Protein AF-A0A0C9VR27-F1 (afdb_monomer)

Secondary structure (DSSP, 8-state):
-B-TTS-TTTTTSGGGB-------SSSPPPHHHHHHHHHHHHHHHHHHHHH----S--SS-TT-

Solvent-accessible surface area (backbone atoms only — not comparable to full-atom values): 4215 Å² total; per-residue (Å²): 88,62,42,80,91,47,60,80,93,50,21,78,40,76,92,42,48,48,87,87,78,82,85,70,74,95,58,84,71,52,77,68,56,48,47,64,71,44,42,65,59,48,63,67,45,44,56,44,71,76,74,51,76,89,72,78,49,45,95,92,32,73,89,82

pLDDT: mean 92.84, std 3.38, range [81.0, 97.38]

Mean predicted aligned error: 5.36 Å

Sequence (64 aa):
MALLNLPPSLRYKVENLYVVGVIPGPREPSLEEINHFLRPLIDFFLPAWKNGTWFTKTVQHPEG

Radius of gyration: 17.1 Å; Cα contacts (8 Å, |Δi|>4): 30; chains: 1; bounding box: 34×20×41 Å

Foldseek 3Di:
DFDPPDDPVCGPDPVRDDDPDDQDDDDDDD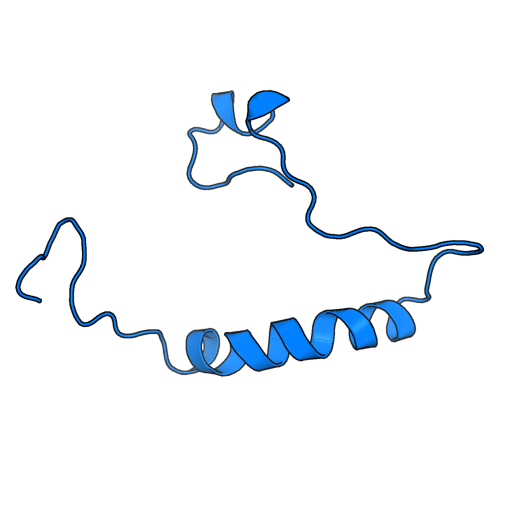PVRVCVVCVVVCVVCVCCVPPNDDDCADPVGRRD

Organism: NCBI:txid994086

Structure (mmCIF, N/CA/C/O backbone):
data_AF-A0A0C9VR27-F1
#
_entry.id   AF-A0A0C9VR27-F1
#
loop_
_atom_site.group_PDB
_atom_site.id
_atom_site.type_symbol
_atom_site.label_atom_id
_atom_site.label_alt_id
_atom_site.label_comp_id
_atom_site.label_asym_id
_atom_site.label_entity_id
_atom_site.label_seq_id
_atom_site.pdbx_PDB_ins_code
_atom_site.Cartn_x
_atom_site.Cartn_y
_atom_site.Cartn_z
_atom_site.occupancy
_atom_site.B_iso_or_equiv
_atom_site.auth_seq_id
_atom_site.auth_comp_id
_atom_site.auth_asym_id
_atom_site.auth_atom_id
_atom_site.pdbx_PDB_model_num
ATOM 1 N N . MET A 1 1 ? -8.427 2.952 -2.620 1.00 89.31 1 MET A N 1
ATOM 2 C CA . MET A 1 1 ? -7.268 3.724 -3.124 1.00 89.31 1 MET A CA 1
ATOM 3 C C . MET A 1 1 ? -7.369 3.832 -4.637 1.00 89.31 1 MET A C 1
ATOM 5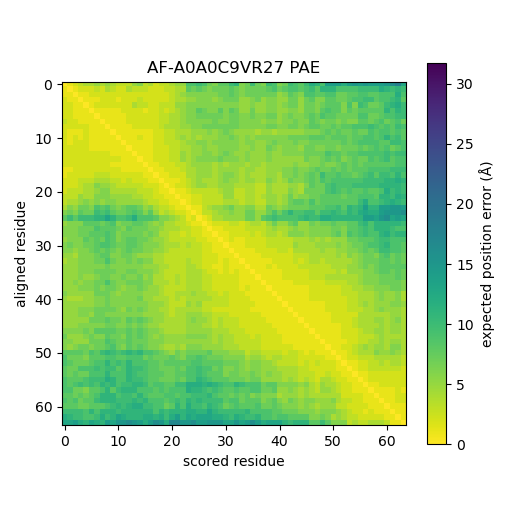 O O . MET A 1 1 ? -7.969 2.954 -5.246 1.00 89.31 1 MET A O 1
ATOM 9 N N . ALA A 1 2 ? -6.858 4.914 -5.223 1.00 93.75 2 ALA A N 1
ATOM 10 C CA . ALA A 1 2 ? -6.904 5.140 -6.667 1.00 93.75 2 ALA A CA 1
ATOM 11 C C . ALA A 1 2 ? -5.674 4.548 -7.375 1.00 93.75 2 ALA A C 1
ATOM 13 O O . ALA A 1 2 ? -4.578 4.514 -6.808 1.00 93.75 2 ALA A O 1
ATOM 14 N N . LEU A 1 3 ? -5.838 4.105 -8.623 1.00 93.31 3 LEU A N 1
ATOM 15 C CA . LEU A 1 3 ? -4.735 3.629 -9.464 1.00 93.31 3 LEU A CA 1
ATOM 16 C C . LEU A 1 3 ? -3.982 4.812 -10.082 1.00 93.31 3 LEU A C 1
ATOM 18 O O . LEU A 1 3 ? -4.401 5.375 -11.092 1.00 93.31 3 LEU A O 1
ATOM 22 N N . LEU A 1 4 ? -2.847 5.188 -9.490 1.00 93.56 4 LEU A N 1
ATOM 23 C CA . LEU A 1 4 ? -2.081 6.368 -9.918 1.00 93.56 4 LEU A CA 1
ATOM 24 C C . LEU A 1 4 ? -1.454 6.235 -11.315 1.00 93.56 4 LEU A C 1
ATOM 26 O O . LEU A 1 4 ? -1.166 7.252 -11.945 1.00 93.56 4 LEU A O 1
ATOM 30 N N . ASN A 1 5 ? -1.333 5.004 -11.819 1.00 93.38 5 ASN A N 1
ATOM 31 C CA . ASN A 1 5 ? -0.861 4.703 -13.173 1.00 93.38 5 ASN A CA 1
ATOM 32 C C . ASN A 1 5 ? -1.860 5.117 -14.270 1.00 93.38 5 ASN A C 1
ATOM 34 O O . ASN A 1 5 ? -1.495 5.162 -15.440 1.00 93.38 5 ASN A O 1
ATOM 38 N N . LEU A 1 6 ? -3.116 5.415 -13.918 1.00 95.50 6 LEU A N 1
ATOM 39 C CA . LEU A 1 6 ? -4.129 5.859 -14.873 1.00 95.50 6 LEU A CA 1
ATOM 40 C C . LEU A 1 6 ? -4.119 7.392 -15.047 1.00 95.50 6 LEU A C 1
ATOM 42 O O . LEU A 1 6 ? -3.759 8.121 -14.111 1.00 95.50 6 LEU A O 1
ATOM 46 N N . PRO A 1 7 ? -4.587 7.909 -16.201 1.00 97.06 7 PRO A N 1
ATOM 47 C CA . PRO A 1 7 ? -4.888 9.328 -16.382 1.00 97.06 7 PRO A CA 1
ATOM 48 C C . PRO A 1 7 ? -5.805 9.875 -15.273 1.00 97.06 7 PR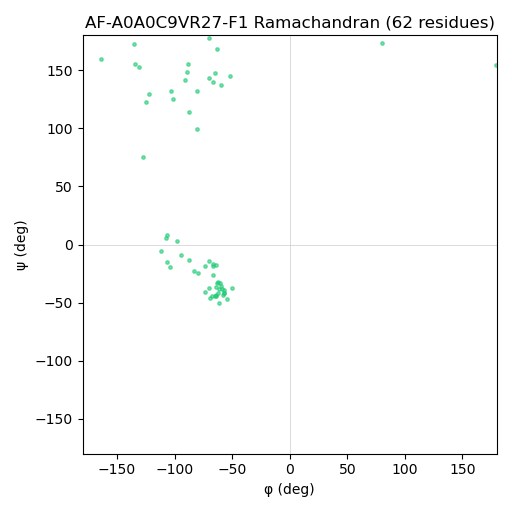O A C 1
ATOM 50 O O . PRO A 1 7 ? -6.710 9.154 -14.843 1.00 97.06 7 PRO A O 1
ATOM 53 N N . PRO A 1 8 ? -5.647 11.144 -14.836 1.00 96.00 8 PRO A N 1
ATOM 54 C CA . PRO A 1 8 ? -6.421 11.718 -13.728 1.00 96.00 8 PRO A CA 1
ATOM 55 C C . PRO A 1 8 ? -7.941 11.534 -13.834 1.00 96.00 8 PRO A C 1
ATOM 57 O O . PRO A 1 8 ? -8.588 11.244 -12.831 1.00 96.00 8 PRO A O 1
ATOM 60 N N . SER A 1 9 ? -8.499 11.615 -15.046 1.00 96.88 9 SER A N 1
ATOM 61 C CA . SER A 1 9 ? -9.934 11.441 -15.321 1.00 96.88 9 SER A CA 1
ATOM 62 C C . SER A 1 9 ? -10.466 10.021 -15.078 1.00 96.88 9 SER A C 1
ATOM 64 O O . SER A 1 9 ? -11.677 9.830 -14.988 1.00 96.88 9 SER A O 1
ATOM 66 N N . LEU A 1 10 ? -9.590 9.015 -14.979 1.00 97.38 10 LEU A N 1
ATOM 67 C CA . LEU A 1 10 ? -9.964 7.608 -14.799 1.00 97.38 10 LEU A CA 1
ATOM 68 C C . LEU A 1 10 ? -9.746 7.096 -13.367 1.00 97.38 10 LEU A C 1
ATOM 70 O O . LEU A 1 10 ? -10.341 6.089 -12.989 1.00 97.38 10 LEU A O 1
ATOM 74 N N . ARG A 1 11 ? -8.921 7.780 -12.564 1.00 96.06 11 ARG A N 1
ATOM 75 C CA . ARG A 1 11 ? -8.429 7.308 -11.253 1.00 96.06 11 ARG A CA 1
ATOM 76 C C . ARG A 1 11 ? -9.515 7.032 -10.214 1.00 96.06 11 ARG A C 1
ATOM 78 O O . ARG A 1 11 ? -9.337 6.155 -9.378 1.00 96.06 11 ARG A O 1
ATOM 85 N N . TYR A 1 12 ? -10.599 7.800 -10.257 1.00 95.25 12 TYR A N 1
ATOM 86 C CA . TYR A 1 12 ? -11.673 7.763 -9.258 1.00 95.25 12 TYR A CA 1
ATOM 87 C C . TYR A 1 12 ? -12.952 7.100 -9.768 1.00 95.25 12 TYR A C 1
ATOM 89 O O . TYR A 1 12 ? -13.975 7.137 -9.088 1.00 95.25 12 TYR A O 1
ATOM 97 N N . LYS A 1 13 ? -12.908 6.489 -10.958 1.00 96.00 13 LYS A N 1
ATOM 98 C CA . LYS A 1 13 ? -14.007 5.639 -11.408 1.00 96.00 13 LYS A CA 1
ATOM 99 C C . LYS A 1 13 ? -14.076 4.398 -10.522 1.00 96.00 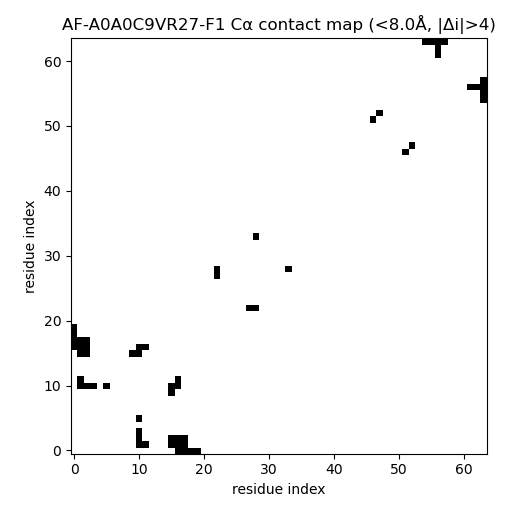13 LYS A C 1
ATOM 101 O O . LYS A 1 13 ? -13.033 3.861 -10.151 1.00 96.00 13 LYS A O 1
ATOM 106 N N . VAL A 1 14 ? -15.285 3.960 -10.179 1.00 94.81 14 VAL A N 1
ATOM 107 C CA . VAL A 1 14 ? -15.517 2.876 -9.209 1.00 94.81 14 VAL A CA 1
ATOM 108 C C . VAL A 1 14 ? -14.800 1.592 -9.626 1.00 94.81 14 VAL A C 1
ATOM 110 O O . VAL A 1 14 ? -14.188 0.939 -8.787 1.00 94.81 14 VAL A O 1
ATOM 113 N N . GLU A 1 15 ? -14.787 1.283 -10.922 1.00 94.88 15 GLU A N 1
ATOM 114 C CA . GLU A 1 15 ? -14.097 0.125 -11.497 1.00 94.88 15 GLU A CA 1
ATOM 115 C C . GLU A 1 15 ? -12.563 0.158 -11.353 1.00 94.88 15 GLU A C 1
ATOM 117 O O . GLU A 1 15 ? -11.916 -0.878 -11.465 1.00 94.88 15 GLU A O 1
ATOM 122 N N . ASN A 1 16 ? -11.978 1.329 -11.078 1.00 95.25 16 ASN A N 1
ATOM 123 C CA . ASN A 1 16 ? -10.532 1.533 -10.928 1.00 95.25 16 ASN A CA 1
ATOM 124 C C . ASN A 1 16 ? -10.107 1.762 -9.468 1.00 95.25 16 ASN A C 1
ATOM 126 O O . ASN A 1 16 ? -8.943 2.081 -9.200 1.00 95.25 16 ASN A O 1
ATOM 130 N N . LEU A 1 17 ? -11.035 1.637 -8.517 1.00 94.62 17 LEU A N 1
ATOM 131 C CA . LEU A 1 17 ? -10.736 1.695 -7.092 1.00 94.62 17 LEU A CA 1
ATOM 132 C C . LEU A 1 17 ? -10.456 0.291 -6.557 1.00 94.62 17 LEU A C 1
ATOM 134 O O . LEU A 1 17 ? -11.127 -0.673 -6.904 1.00 94.62 17 LEU A O 1
ATOM 138 N N . TYR A 1 18 ? -9.482 0.190 -5.656 1.00 92.25 18 TYR A N 1
ATOM 139 C CA . TYR A 1 18 ? -9.148 -1.064 -4.980 1.00 92.25 18 TYR A CA 1
ATOM 140 C C . TYR A 1 18 ? -9.038 -0.879 -3.467 1.00 92.25 18 TYR A C 1
ATOM 142 O O . TYR A 1 18 ? -8.739 0.214 -2.962 1.00 92.25 18 TYR A O 1
ATOM 150 N N . VAL A 1 19 ? -9.297 -1.967 -2.744 1.00 91.06 19 VAL A N 1
ATOM 151 C CA . VAL A 1 19 ? -9.170 -2.045 -1.286 1.00 91.06 19 VAL A CA 1
ATOM 152 C C . VAL A 1 19 ? -7.701 -2.265 -0.930 1.00 91.06 19 VAL A C 1
ATOM 154 O O . VAL A 1 19 ? -7.042 -3.115 -1.517 1.00 91.06 19 VAL A O 1
ATOM 157 N N . VAL A 1 20 ? -7.186 -1.484 0.022 1.00 87.19 20 VAL A N 1
ATOM 158 C CA . VAL A 1 20 ? -5.775 -1.546 0.468 1.00 87.19 20 VAL A CA 1
ATOM 159 C C . VAL A 1 20 ? -5.598 -2.180 1.839 1.00 87.19 20 VAL A C 1
ATOM 161 O O . VAL A 1 20 ? -4.493 -2.543 2.219 1.00 87.19 20 VAL A O 1
ATOM 164 N N . GLY A 1 21 ? -6.689 -2.307 2.584 1.00 86.44 21 GLY A N 1
ATOM 165 C CA . GLY A 1 21 ? -6.710 -2.870 3.918 1.00 86.44 21 GLY A CA 1
ATOM 166 C C . GLY A 1 21 ? -8.127 -2.829 4.465 1.00 86.44 21 GLY A C 1
ATOM 167 O O . GLY A 1 21 ? -8.942 -2.004 4.046 1.00 86.44 21 GLY A O 1
ATOM 168 N N . VAL A 1 22 ? -8.412 -3.740 5.386 1.00 87.69 22 VAL A N 1
ATOM 169 C CA . VAL A 1 22 ? -9.661 -3.784 6.143 1.00 87.69 22 VAL A CA 1
ATOM 170 C C . VAL A 1 22 ? -9.267 -3.781 7.608 1.00 87.69 22 VAL A C 1
ATOM 172 O O . VAL A 1 22 ? -8.496 -4.634 8.038 1.00 87.69 22 VAL A O 1
ATOM 175 N N . ILE A 1 23 ? -9.768 -2.803 8.356 1.00 86.75 23 ILE A N 1
ATOM 176 C CA . ILE A 1 23 ? -9.552 -2.725 9.797 1.00 86.75 23 ILE A CA 1
ATOM 177 C C . ILE A 1 23 ? -10.658 -3.550 10.465 1.00 86.75 23 ILE A C 1
ATOM 179 O O . ILE A 1 23 ? -11.830 -3.184 10.339 1.00 86.75 23 ILE A O 1
ATOM 183 N N . PRO A 1 24 ? -10.332 -4.669 11.136 1.00 81.00 24 PRO A N 1
ATOM 184 C CA . PRO A 1 24 ? -11.334 -5.436 11.861 1.00 81.00 24 PRO A CA 1
ATOM 185 C C . PRO A 1 24 ? -11.807 -4.659 13.098 1.00 81.00 24 PRO A C 1
ATOM 187 O O . PRO A 1 24 ? -11.026 -3.971 13.751 1.00 81.00 24 PRO A O 1
ATOM 190 N N . GLY A 1 25 ? -13.098 -4.776 13.418 1.00 85.19 25 GLY A N 1
ATOM 191 C CA . GLY A 1 25 ? -13.674 -4.221 14.646 1.00 85.19 25 GLY A CA 1
ATOM 192 C C . GLY A 1 25 ? -13.209 -4.960 15.914 1.00 85.19 25 GLY A C 1
ATOM 193 O O . GLY A 1 25 ? -12.491 -5.957 15.818 1.00 85.19 25 GLY A O 1
ATOM 194 N N . PRO A 1 26 ? -13.636 -4.516 17.114 1.00 90.50 26 PRO A N 1
ATOM 195 C CA . PRO A 1 26 ? -14.802 -3.657 17.376 1.00 90.50 26 PRO A CA 1
ATOM 196 C C . PRO A 1 26 ? -14.520 -2.148 17.474 1.00 90.50 26 PRO A C 1
ATOM 198 O O . PRO A 1 26 ? -15.465 -1.366 17.532 1.00 90.50 26 PRO A O 1
ATOM 201 N N . ARG A 1 27 ? -13.254 -1.721 17.505 1.00 91.56 27 ARG A N 1
ATOM 202 C CA . ARG A 1 27 ? -12.855 -0.307 17.565 1.00 91.56 27 ARG A CA 1
ATOM 203 C C . ARG A 1 27 ? -11.745 -0.057 16.557 1.00 91.56 27 ARG A C 1
ATOM 205 O O . ARG A 1 27 ? -11.010 -0.975 16.210 1.00 91.56 27 ARG A O 1
ATOM 212 N N . GLU A 1 28 ? -11.616 1.187 16.119 1.00 89.75 28 GLU A N 1
ATOM 213 C CA . GLU A 1 28 ? -10.448 1.610 15.360 1.00 89.75 28 GLU A CA 1
ATOM 214 C C . GLU A 1 28 ? -9.145 1.417 16.170 1.00 89.75 28 GLU A C 1
ATOM 216 O O . GLU A 1 28 ? -9.111 1.7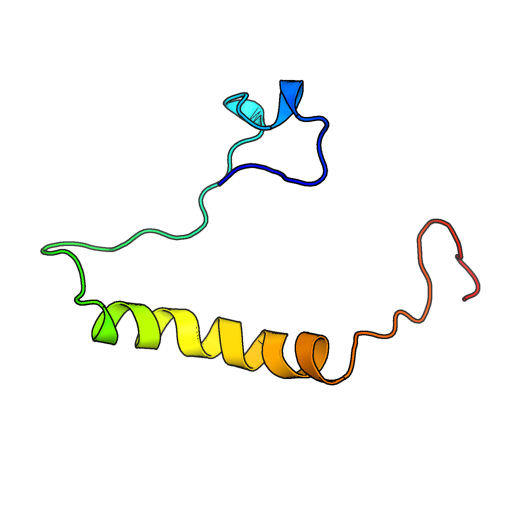16 17.371 1.00 89.75 28 GLU A O 1
ATOM 221 N N . PRO A 1 29 ? -8.076 0.905 15.539 1.00 90.69 29 PRO A N 1
ATOM 222 C CA . PRO A 1 29 ? -6.751 0.846 16.135 1.00 90.69 29 PRO A CA 1
ATOM 223 C C . PRO A 1 29 ? -6.207 2.263 16.360 1.00 90.69 29 PRO A C 1
ATOM 225 O O . PRO A 1 29 ? -6.489 3.179 15.586 1.00 90.69 29 PRO A O 1
ATOM 228 N N . SER A 1 30 ? -5.405 2.448 17.407 1.00 92.12 30 SER A N 1
ATOM 229 C CA . SER A 1 30 ? -4.618 3.667 17.602 1.00 92.12 30 SER A CA 1
ATOM 230 C C . SER A 1 30 ? -3.589 3.848 16.481 1.00 92.12 30 SER A C 1
ATOM 232 O O . SER A 1 30 ? -3.300 2.929 15.711 1.00 92.12 30 SER A O 1
ATOM 234 N N . LEU A 1 31 ? -2.984 5.035 16.408 1.00 88.44 31 LEU A N 1
ATOM 235 C CA . LEU A 1 31 ? -1.916 5.311 15.450 1.00 88.44 31 LEU A CA 1
ATOM 236 C C . LEU A 1 31 ? -0.739 4.328 15.606 1.00 88.44 31 LEU A C 1
ATOM 238 O O . LEU A 1 31 ? -0.200 3.829 14.618 1.00 88.44 31 LEU A O 1
ATOM 242 N N . GLU A 1 32 ? -0.364 4.015 16.844 1.00 93.38 32 GLU A N 1
ATOM 243 C CA . GLU A 1 32 ? 0.675 3.039 17.177 1.00 93.38 32 GLU A CA 1
ATOM 244 C C . GLU A 1 32 ? 0.274 1.623 16.751 1.00 93.38 32 GLU A C 1
ATOM 246 O O . GLU A 1 32 ? 1.075 0.916 16.139 1.00 93.38 32 GLU A O 1
ATOM 251 N N . GLU A 1 33 ? -0.971 1.220 17.015 1.00 91.25 33 GLU A N 1
ATOM 252 C CA . GLU A 1 33 ? -1.495 -0.092 16.622 1.00 91.25 33 GLU A CA 1
ATOM 253 C C . GLU A 1 33 ? -1.510 -0.256 15.093 1.00 91.25 33 GLU A C 1
ATOM 255 O O . GLU A 1 33 ? -1.071 -1.291 14.588 1.00 91.25 33 GLU A O 1
ATOM 260 N N . ILE A 1 34 ? -1.910 0.779 14.342 1.00 90.94 34 ILE A N 1
ATOM 261 C CA . ILE A 1 34 ? -1.855 0.793 12.868 1.00 90.94 34 ILE A CA 1
ATOM 262 C C . ILE A 1 34 ? -0.424 0.570 12.369 1.00 90.94 34 ILE A C 1
ATOM 264 O O . ILE A 1 34 ? -0.203 -0.206 11.435 1.00 90.94 34 ILE A O 1
ATOM 268 N N . ASN A 1 35 ? 0.561 1.217 12.994 1.00 91.06 35 ASN A N 1
ATOM 269 C CA . ASN A 1 35 ? 1.956 1.087 12.582 1.00 91.06 35 ASN A CA 1
ATOM 270 C C . ASN A 1 35 ? 2.479 -0.349 12.721 1.00 91.06 35 ASN A C 1
ATOM 272 O O . ASN A 1 35 ? 3.285 -0.770 11.892 1.00 91.06 35 ASN A O 1
ATOM 276 N N . HIS A 1 36 ? 2.006 -1.128 13.699 1.00 90.38 36 HIS A N 1
ATOM 277 C CA . HIS A 1 36 ? 2.375 -2.543 13.815 1.00 90.38 36 HIS A CA 1
ATOM 278 C C . HIS A 1 36 ? 1.892 -3.373 12.618 1.00 90.38 36 HIS A C 1
ATOM 280 O O . HIS A 1 36 ? 2.625 -4.245 12.154 1.00 90.38 36 HIS A O 1
ATOM 286 N N . PHE A 1 37 ? 0.709 -3.070 12.072 1.00 87.12 37 PHE A N 1
ATOM 287 C CA . PHE A 1 37 ? 0.201 -3.733 10.865 1.00 87.12 37 PHE A CA 1
ATOM 288 C C . PHE A 1 37 ? 0.977 -3.334 9.607 1.00 87.12 37 PHE A C 1
ATOM 290 O O . PHE A 1 37 ? 1.213 -4.168 8.734 1.00 87.12 37 PHE A O 1
ATOM 297 N N . LEU A 1 38 ? 1.379 -2.065 9.503 1.00 89.75 38 LEU A N 1
ATOM 298 C CA . LEU A 1 38 ? 2.097 -1.554 8.333 1.00 89.75 38 LEU A CA 1
ATOM 299 C C . LEU A 1 38 ? 3.589 -1.899 8.346 1.00 89.75 38 LEU A C 1
ATOM 301 O O . LEU A 1 38 ? 4.207 -1.961 7.284 1.00 89.75 38 LEU A O 1
ATOM 305 N N . ARG A 1 39 ? 4.180 -2.130 9.522 1.00 94.12 39 ARG A N 1
ATOM 306 C CA . ARG A 1 39 ? 5.624 -2.333 9.676 1.00 94.12 39 ARG A CA 1
ATOM 307 C C . ARG A 1 39 ? 6.194 -3.447 8.786 1.00 94.12 39 ARG A C 1
ATOM 309 O O . ARG A 1 39 ? 7.159 -3.147 8.090 1.00 94.12 39 ARG A O 1
ATOM 316 N N . PRO A 1 40 ? 5.607 -4.656 8.690 1.00 94.38 40 PRO A N 1
ATOM 317 C CA . PRO A 1 40 ? 6.11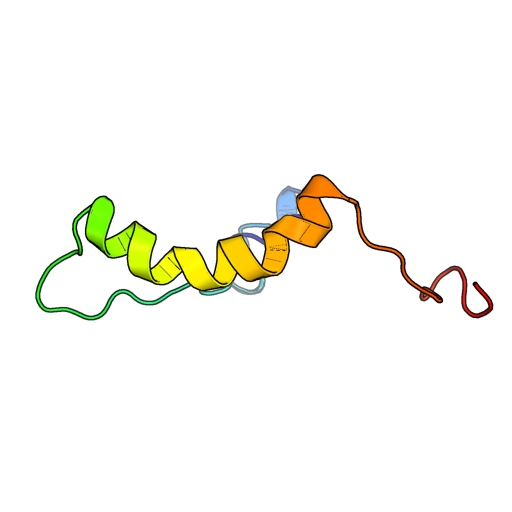0 -5.687 7.778 1.00 94.38 40 PRO A CA 1
ATOM 318 C C . PRO A 1 40 ? 6.125 -5.245 6.308 1.00 94.38 40 PRO A C 1
ATOM 320 O O . PRO A 1 40 ? 7.065 -5.552 5.580 1.00 94.38 40 PRO A O 1
ATOM 323 N N . LEU A 1 41 ? 5.107 -4.492 5.876 1.00 93.31 41 LEU A N 1
ATOM 324 C CA . LEU A 1 41 ? 5.019 -3.959 4.515 1.00 93.31 41 LEU A CA 1
ATOM 325 C C . LEU A 1 41 ? 6.105 -2.906 4.262 1.00 93.31 41 LEU A C 1
ATOM 327 O O . LEU A 1 41 ? 6.769 -2.930 3.228 1.00 93.31 41 LEU A O 1
ATOM 331 N N . ILE A 1 42 ? 6.301 -1.996 5.220 1.00 94.44 42 ILE A N 1
ATOM 332 C CA . ILE A 1 42 ? 7.353 -0.977 5.158 1.00 94.44 42 ILE A CA 1
ATOM 333 C C . ILE A 1 42 ? 8.722 -1.647 5.102 1.00 94.44 42 ILE A C 1
ATOM 335 O O . ILE A 1 42 ? 9.508 -1.325 4.217 1.00 94.44 42 ILE A O 1
ATOM 339 N N . ASP A 1 43 ? 8.996 -2.588 6.003 1.00 96.81 43 ASP A N 1
ATOM 340 C CA . ASP A 1 43 ? 10.287 -3.269 6.084 1.00 96.81 43 ASP A CA 1
ATOM 341 C C . ASP A 1 43 ? 10.573 -4.084 4.807 1.00 96.81 43 ASP A C 1
ATOM 343 O O . ASP A 1 43 ? 11.717 -4.122 4.355 1.00 96.81 43 ASP A O 1
ATOM 347 N N . PHE A 1 44 ? 9.541 -4.644 4.161 1.00 95.94 44 PHE A N 1
ATOM 348 C CA . PHE A 1 44 ? 9.657 -5.311 2.859 1.00 95.94 44 PHE A CA 1
ATOM 349 C C . PHE A 1 44 ? 10.074 -4.354 1.730 1.00 95.94 44 PHE A C 1
ATOM 351 O O . PHE A 1 44 ? 10.945 -4.688 0.926 1.00 95.94 44 PHE A O 1
ATOM 358 N N . PHE A 1 45 ? 9.486 -3.155 1.661 1.00 95.62 45 PHE A N 1
ATOM 359 C CA . PHE A 1 45 ? 9.788 -2.179 0.604 1.00 95.62 45 PHE A CA 1
ATOM 360 C C . PHE A 1 45 ? 10.967 -1.251 0.922 1.00 95.62 45 PHE A C 1
ATOM 362 O O . PHE A 1 45 ? 11.483 -0.575 0.029 1.00 95.62 45 PHE A O 1
ATOM 369 N N . LEU A 1 46 ? 11.430 -1.216 2.172 1.00 97.06 46 LEU A N 1
ATOM 370 C CA . LEU A 1 46 ? 12.506 -0.334 2.615 1.00 97.06 46 LEU A CA 1
ATOM 371 C C . LEU A 1 46 ? 13.813 -0.504 1.818 1.00 97.06 46 LEU A C 1
ATOM 373 O O . LEU A 1 46 ? 14.414 0.520 1.483 1.00 97.06 46 LEU A O 1
ATOM 377 N N . PRO A 1 47 ? 14.272 -1.727 1.470 1.00 96.19 47 PRO A N 1
ATOM 378 C CA . PRO A 1 47 ? 15.471 -1.902 0.654 1.00 96.19 47 PRO A CA 1
ATOM 379 C C . PRO A 1 47 ? 15.303 -1.315 -0.747 1.00 96.19 47 PRO A C 1
ATOM 381 O O . PRO A 1 47 ? 16.187 -0.603 -1.212 1.00 96.19 47 PRO A O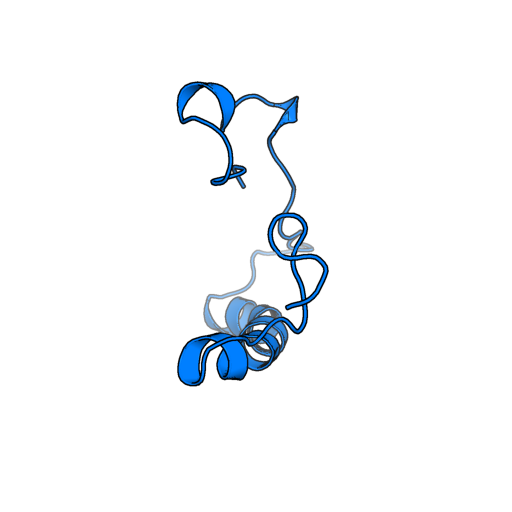 1
ATOM 384 N N . ALA A 1 48 ? 14.152 -1.554 -1.381 1.00 95.44 48 ALA A N 1
ATOM 385 C CA . ALA A 1 48 ? 13.827 -1.016 -2.699 1.00 95.44 48 ALA A CA 1
ATOM 386 C C . ALA A 1 48 ? 13.802 0.519 -2.701 1.00 95.44 48 ALA A C 1
ATOM 388 O O . ALA A 1 48 ? 14.274 1.144 -3.647 1.00 95.44 48 ALA A O 1
ATOM 389 N N . TRP A 1 49 ? 13.293 1.130 -1.628 1.00 95.38 49 TRP A N 1
ATOM 390 C CA . TRP A 1 49 ? 13.296 2.582 -1.455 1.00 95.38 49 TRP A CA 1
ATOM 391 C C . TRP A 1 49 ? 14.703 3.151 -1.230 1.00 95.38 49 TRP A C 1
ATOM 393 O O . TRP A 1 49 ? 15.068 4.151 -1.842 1.00 95.38 49 TRP A O 1
ATOM 403 N N . LYS A 1 50 ? 15.502 2.528 -0.352 1.00 97.00 50 LYS A N 1
ATOM 404 C CA . LYS A 1 50 ? 16.841 3.025 0.009 1.00 97.00 50 LYS A CA 1
ATOM 405 C C . LYS A 1 50 ? 17.881 2.809 -1.087 1.00 97.00 50 LYS A C 1
ATOM 407 O O . LYS A 1 50 ? 18.716 3.680 -1.305 1.00 97.00 50 LYS A O 1
ATOM 412 N N . ASN A 1 51 ? 17.840 1.651 -1.738 1.00 96.12 51 ASN A N 1
ATOM 413 C CA . ASN A 1 51 ? 18.899 1.186 -2.634 1.00 96.12 51 ASN A CA 1
ATOM 414 C C . ASN A 1 51 ? 18.456 1.155 -4.105 1.00 96.12 51 ASN A C 1
ATOM 416 O O . ASN A 1 51 ? 19.270 0.878 -4.982 1.00 96.12 51 ASN A O 1
ATOM 420 N N . GLY A 1 52 ? 17.177 1.423 -4.384 1.00 93.50 52 GLY A N 1
ATOM 421 C CA . GLY A 1 52 ? 16.577 1.197 -5.693 1.00 93.50 52 GLY A CA 1
ATOM 422 C C . GLY A 1 52 ? 16.194 -0.269 -5.919 1.00 93.50 52 GLY A C 1
ATOM 423 O O . GLY A 1 52 ? 16.477 -1.155 -5.113 1.00 93.50 52 GLY A O 1
ATOM 424 N N . THR A 1 53 ? 15.516 -0.528 -7.036 1.00 92.50 53 THR A N 1
ATOM 425 C CA . THR A 1 53 ? 15.178 -1.883 -7.501 1.00 92.50 53 THR A CA 1
ATOM 426 C C . THR A 1 53 ? 15.754 -2.085 -8.891 1.00 92.50 53 THR A C 1
ATOM 428 O O . THR A 1 53 ? 15.537 -1.253 -9.770 1.00 92.50 53 THR A O 1
ATOM 431 N N . TRP A 1 54 ? 16.472 -3.189 -9.090 1.00 91.06 54 TRP A N 1
ATOM 432 C CA . TRP A 1 54 ? 16.984 -3.580 -10.397 1.00 91.06 54 TRP A CA 1
ATOM 433 C C . TRP A 1 54 ? 16.104 -4.675 -10.993 1.00 91.06 54 TRP A C 1
ATOM 435 O O . TRP A 1 54 ? 15.891 -5.716 -10.370 1.00 91.06 54 TRP A O 1
ATOM 445 N N . PHE A 1 55 ? 15.612 -4.446 -12.205 1.00 92.19 55 PHE A N 1
ATOM 446 C CA . PHE A 1 55 ? 14.885 -5.449 -12.972 1.00 92.19 55 PHE A CA 1
ATOM 447 C C . PHE A 1 55 ? 15.814 -6.003 -14.043 1.00 92.19 55 PHE A C 1
ATOM 449 O O . PHE A 1 55 ? 16.460 -5.246 -14.756 1.00 92.19 55 PHE A O 1
ATOM 456 N N . THR A 1 56 ? 15.881 -7.326 -14.167 1.00 95.19 56 THR A N 1
AT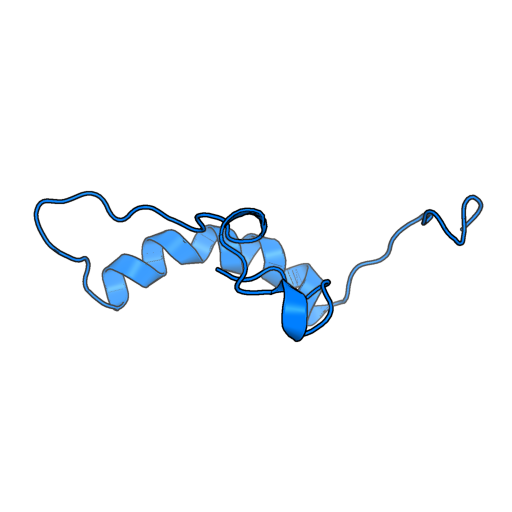OM 457 C CA . THR A 1 56 ? 16.734 -7.978 -15.172 1.00 95.19 56 THR A CA 1
ATOM 458 C C . THR A 1 56 ? 16.194 -7.853 -16.593 1.00 95.19 56 THR A C 1
ATOM 460 O O . THR A 1 56 ? 16.939 -8.079 -17.535 1.00 95.19 56 THR A O 1
ATOM 463 N N . LYS A 1 57 ? 14.906 -7.532 -16.741 1.00 95.50 57 LYS A N 1
ATOM 464 C CA . LYS A 1 57 ? 14.220 -7.261 -18.005 1.00 95.50 57 LYS A CA 1
ATOM 465 C C . LYS A 1 57 ? 12.897 -6.558 -17.738 1.00 95.50 57 LYS A C 1
ATOM 467 O O . LYS A 1 57 ? 12.331 -6.671 -16.646 1.00 95.50 57 LYS A O 1
ATOM 472 N N . THR A 1 58 ? 12.363 -5.888 -18.747 1.00 93.94 58 THR A N 1
ATOM 473 C CA . THR A 1 58 ? 11.023 -5.283 -18.718 1.00 93.94 58 THR A CA 1
ATOM 474 C C . THR A 1 58 ? 10.281 -5.592 -20.018 1.00 93.94 58 THR A C 1
ATOM 476 O O . THR A 1 58 ? 10.86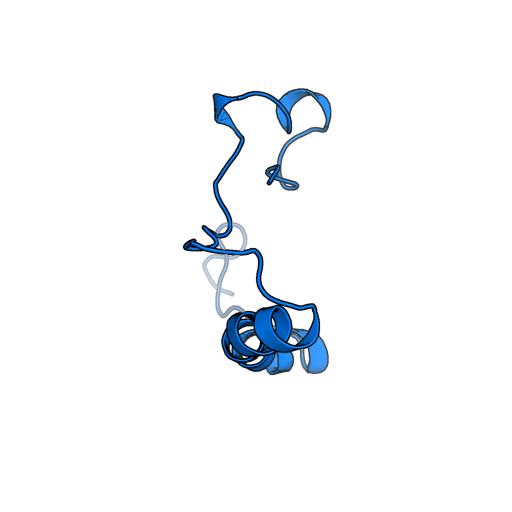1 -6.127 -20.956 1.00 93.94 58 THR A O 1
ATOM 479 N N . VAL A 1 59 ? 8.993 -5.249 -20.111 1.00 93.62 59 VAL A N 1
ATOM 480 C CA . VAL A 1 59 ? 8.221 -5.437 -21.358 1.00 93.62 59 VAL A CA 1
ATOM 481 C C . VAL A 1 59 ? 8.835 -4.657 -22.527 1.00 93.62 59 VAL A C 1
ATOM 483 O O . VAL A 1 59 ? 8.815 -5.130 -23.658 1.00 93.62 59 VAL A O 1
ATOM 486 N N . GLN A 1 60 ? 9.392 -3.475 -22.255 1.00 95.44 60 GLN A N 1
ATOM 487 C CA . GLN A 1 60 ? 10.037 -2.635 -23.269 1.00 95.44 60 GLN A CA 1
ATOM 488 C C . GLN A 1 60 ? 11.493 -3.044 -23.539 1.00 95.44 60 GLN A C 1
ATOM 490 O O . GLN A 1 60 ? 12.003 -2.774 -24.622 1.00 95.44 60 GLN A O 1
ATOM 495 N N . HIS A 1 61 ? 12.136 -3.724 -22.586 1.00 94.06 61 HIS A N 1
ATOM 496 C CA . HIS A 1 61 ? 13.520 -4.197 -22.665 1.00 94.06 61 HIS A CA 1
ATOM 497 C C . HIS A 1 61 ? 13.574 -5.702 -22.348 1.00 94.06 61 HIS A C 1
ATOM 499 O O . HIS A 1 61 ? 13.917 -6.083 -21.224 1.00 94.06 61 HIS A O 1
ATOM 505 N N . PRO A 1 62 ? 13.161 -6.573 -23.291 1.00 92.81 62 PRO A N 1
ATOM 506 C CA . PRO A 1 62 ? 13.033 -8.011 -23.039 1.00 92.81 62 PRO A CA 1
ATOM 507 C C . PRO A 1 62 ? 14.374 -8.716 -22.790 1.00 92.81 62 PRO A C 1
ATOM 509 O O . PRO A 1 62 ? 14.394 -9.713 -22.069 1.00 92.81 62 PRO A O 1
ATOM 512 N N . GLU A 1 63 ? 15.470 -8.171 -23.325 1.00 94.62 63 GLU A N 1
ATOM 513 C CA . GLU A 1 63 ? 16.837 -8.704 -23.193 1.00 94.62 63 GLU A CA 1
ATOM 514 C C . GLU A 1 63 ? 17.671 -8.025 -22.087 1.00 94.62 63 GLU A C 1
ATOM 516 O O . GLU A 1 63 ? 18.840 -8.365 -21.911 1.00 94.62 63 GLU A O 1
ATOM 521 N N . GLY A 1 64 ? 17.074 -7.090 -21.336 1.00 88.06 64 GLY A N 1
ATOM 522 C CA . GLY A 1 64 ? 17.768 -6.258 -20.342 1.00 88.06 64 GLY A CA 1
ATOM 523 C C . GLY A 1 64 ? 17.872 -4.801 -20.752 1.00 88.06 64 GLY A C 1
ATOM 524 O O . GLY A 1 64 ? 18.382 -4.527 -21.859 1.00 88.06 64 GLY A O 1
#